Protein AF-A0A8T5MM03-F1 (afdb_monomer_lite)

Sequence (165 aa):
MKREFPIFLVGVFFLTFATLTYEVALSYEFAYMFWFEASVAILSTAMFGLGIGGVLGYFLQGRYPGNYYRLIRLSIFTFGMTLFLSLYFIASGSRAELVELSPAASSMLFRLGFNPAEIVPLLYFSLAAALPFVFSGIALSLALNYPGREKRAISYIYFADLFGA

pLDDT: mean 82.93, std 14.07, range [42.31, 96.38]

Foldseek 3Di:
DPPCLVVLLVVLLVLLLVVVVLLVVLLVLLVVQHPPVLSVVLSVLLLVLLVLLLVVLVVVCVVCVPCLVVLLVVLVVQLVVLSVQLVVQSVVLSPPPLDPPDPCVVVCVPPPDPDVSVVVVSCSNSVSSNRSSSSSSSNLNSSLVPPDPDPVSNVSSVVSSVNSD

Secondary structure (DSSP, 8-state):
--THHHHHHHHHHHHHHHHHHHHHHHHHHHHHHS-HHHHHHHHHHHHHHHHHHHHHHHHHHHH-TT-HHHHHHHHHHHHHHHHHHHHHHHHHHHHTT-----TTGGGTTTS----HHHHHHHHHHHHHHHHHHHHHHHHHHHHHT-S-S-HHHHHHHHHHHHHH-

Structure (mmCIF, N/CA/C/O backbone):
data_AF-A0A8T5MM03-F1
#
_entry.id   AF-A0A8T5MM03-F1
#
loop_
_atom_site.group_PDB
_atom_site.id
_atom_site.type_symbol
_atom_site.label_atom_id
_atom_site.label_alt_id
_atom_site.label_comp_id
_atom_site.label_asym_id
_atom_site.label_entity_id
_atom_site.label_seq_id
_atom_site.pdbx_PDB_ins_code
_atom_site.Cartn_x
_atom_site.Cartn_y
_atom_site.Cartn_z
_atom_site.occupancy
_atom_site.B_iso_or_equiv
_atom_site.auth_seq_id
_atom_site.auth_comp_id
_atom_site.auth_asym_id
_atom_site.auth_atom_id
_atom_site.pdbx_PDB_model_num
ATOM 1 N N . MET A 1 1 ? -16.643 -7.455 25.424 1.00 54.69 1 MET A N 1
ATOM 2 C CA . MET A 1 1 ? -16.271 -7.108 24.032 1.00 54.69 1 MET A CA 1
ATOM 3 C C . MET A 1 1 ? -17.485 -7.312 23.139 1.00 54.69 1 MET A C 1
ATOM 5 O O . MET A 1 1 ? -18.133 -8.344 23.259 1.00 54.69 1 MET A O 1
ATOM 9 N N . LYS A 1 2 ? -17.854 -6.326 22.308 1.00 68.19 2 LYS A N 1
ATOM 10 C CA . LYS A 1 2 ? -18.962 -6.482 21.346 1.00 68.19 2 LYS A CA 1
ATOM 11 C C . LYS A 1 2 ? -18.647 -7.656 20.405 1.00 68.19 2 LYS A C 1
ATOM 13 O O . LYS A 1 2 ? -17.487 -7.824 20.038 1.00 68.19 2 LYS A O 1
ATOM 18 N N . ARG A 1 3 ? -19.659 -8.436 19.998 1.00 70.69 3 ARG A N 1
ATOM 19 C CA . ARG A 1 3 ? -19.530 -9.582 19.062 1.00 70.69 3 ARG A CA 1
ATOM 20 C C . ARG A 1 3 ? -18.788 -9.247 17.757 1.00 70.69 3 ARG A C 1
ATOM 22 O O . ARG A 1 3 ? -18.249 -10.139 17.120 1.00 70.69 3 ARG A O 1
ATOM 29 N N . GLU A 1 4 ? -18.742 -7.972 17.389 1.00 79.69 4 GLU A N 1
ATOM 30 C CA . GLU A 1 4 ? -18.118 -7.448 16.169 1.00 79.69 4 GLU A CA 1
ATOM 31 C C . GLU A 1 4 ? -16.592 -7.282 16.274 1.00 79.69 4 GLU A C 1
ATOM 33 O O . GLU A 1 4 ? -15.906 -7.245 15.259 1.00 79.69 4 GLU A O 1
ATOM 38 N N . PHE A 1 5 ? -16.038 -7.217 17.489 1.00 84.44 5 PHE A N 1
ATOM 39 C CA . PHE A 1 5 ? -14.599 -7.045 17.699 1.00 84.44 5 PHE A CA 1
ATOM 40 C C . PHE A 1 5 ? -13.736 -8.208 17.170 1.00 84.44 5 PHE A C 1
ATOM 42 O O . PHE A 1 5 ? -12.752 -7.929 16.494 1.00 84.44 5 PHE A O 1
ATOM 49 N N . PRO A 1 6 ? -14.065 -9.498 17.399 1.00 86.69 6 PRO A N 1
ATOM 50 C CA . PRO A 1 6 ? -13.292 -10.589 16.801 1.00 86.69 6 PRO A CA 1
ATOM 51 C C . PRO A 1 6 ? -13.338 -10.573 15.267 1.00 86.69 6 PRO A C 1
ATOM 53 O O . PRO A 1 6 ? -12.324 -10.833 14.632 1.00 86.69 6 PRO A O 1
ATOM 56 N N . ILE A 1 7 ? -14.475 -10.205 14.664 1.00 88.56 7 ILE A N 1
ATOM 57 C CA . ILE A 1 7 ? -14.603 -10.075 13.202 1.00 88.56 7 ILE A CA 1
ATOM 58 C C . ILE A 1 7 ? -13.686 -8.958 12.689 1.00 88.56 7 ILE A C 1
ATOM 60 O O . ILE A 1 7 ? -13.019 -9.117 11.672 1.00 88.56 7 ILE A O 1
ATOM 64 N N . PHE A 1 8 ? -13.618 -7.844 13.419 1.00 89.56 8 PHE A N 1
ATOM 65 C CA . PHE A 1 8 ? -12.714 -6.746 13.104 1.00 89.56 8 PHE A CA 1
ATOM 66 C C . PHE A 1 8 ? -11.239 -7.173 13.143 1.00 89.56 8 PHE A C 1
ATOM 68 O O . PHE A 1 8 ? -10.509 -6.873 12.205 1.00 89.56 8 PHE A O 1
ATOM 75 N N . LEU A 1 9 ? -10.816 -7.921 14.170 1.00 91.19 9 LEU A N 1
ATOM 76 C CA . LEU A 1 9 ? -9.446 -8.447 14.262 1.00 91.19 9 LEU A CA 1
ATOM 77 C C . LEU A 1 9 ? -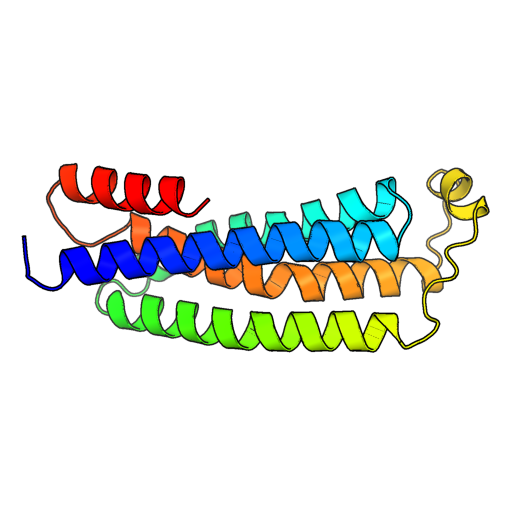9.095 -9.358 13.084 1.00 91.19 9 LEU A C 1
ATOM 79 O O . LEU A 1 9 ? -8.024 -9.224 12.505 1.00 91.19 9 LEU A O 1
ATOM 83 N N . VAL A 1 10 ? -10.015 -10.246 12.703 1.00 92.00 10 VAL A N 1
ATOM 84 C CA . VAL A 1 10 ? -9.849 -11.106 11.524 1.00 92.00 10 VAL A CA 1
ATOM 85 C C . VAL A 1 10 ? -9.716 -10.263 10.250 1.00 92.00 10 VAL A C 1
ATOM 87 O O . VAL A 1 10 ? -8.893 -10.566 9.394 1.00 92.00 10 VAL A O 1
ATOM 90 N N . GLY A 1 11 ? -10.477 -9.171 10.136 1.00 92.38 11 GLY A N 1
ATOM 91 C CA . GLY A 1 11 ? -10.350 -8.226 9.026 1.00 92.38 11 GLY A CA 1
ATOM 92 C C . GLY A 1 11 ? -8.985 -7.533 8.971 1.00 92.38 11 GLY A C 1
ATOM 93 O O . GLY A 1 11 ? -8.418 -7.414 7.889 1.00 92.38 11 GLY A O 1
ATOM 94 N N . VAL A 1 12 ? -8.444 -7.115 10.120 1.00 93.31 12 VAL A N 1
ATOM 95 C CA . VAL A 1 12 ? -7.097 -6.523 10.210 1.00 93.31 12 VAL A CA 1
ATOM 96 C C . VAL A 1 12 ? -6.034 -7.540 9.807 1.00 93.31 12 VAL A C 1
ATOM 98 O O . VAL A 1 12 ? -5.202 -7.220 8.968 1.00 93.31 12 VAL A O 1
ATOM 101 N N . PHE A 1 13 ? -6.128 -8.772 10.313 1.00 95.56 13 PHE A N 1
ATOM 102 C CA . PHE A 1 13 ? -5.239 -9.867 9.923 1.00 95.56 13 PHE A CA 1
ATOM 103 C C . PHE A 1 13 ? -5.227 -10.091 8.404 1.00 95.56 13 PHE A C 1
ATOM 105 O O . PHE A 1 13 ? -4.166 -10.149 7.794 1.00 95.56 13 PHE A O 1
ATOM 112 N N . PHE A 1 14 ? -6.396 -10.179 7.760 1.00 95.62 14 PHE A N 1
ATOM 113 C CA . PHE A 1 14 ? -6.448 -10.382 6.308 1.00 95.62 14 PHE A CA 1
ATOM 114 C C . PHE A 1 14 ? -5.962 -9.170 5.511 1.00 95.62 14 PHE A C 1
ATOM 116 O O . PHE A 1 14 ? -5.391 -9.347 4.438 1.00 95.62 14 PHE A O 1
ATOM 123 N N . LEU A 1 15 ? -6.179 -7.950 6.010 1.00 95.25 15 LEU A N 1
ATOM 124 C CA . LEU A 1 15 ? -5.663 -6.734 5.384 1.00 95.25 15 LEU A CA 1
ATOM 125 C C . LEU A 1 15 ? -4.129 -6.742 5.359 1.00 95.25 15 LEU A C 1
ATOM 127 O O . LEU A 1 15 ? -3.531 -6.451 4.321 1.00 95.25 15 LEU A O 1
ATOM 131 N N . THR A 1 16 ? -3.497 -7.086 6.479 1.00 95.25 16 THR A N 1
ATOM 132 C CA . THR A 1 16 ? -2.035 -7.058 6.623 1.00 95.25 16 THR A CA 1
ATOM 133 C C . THR A 1 16 ? -1.405 -8.228 5.894 1.00 95.25 16 THR A C 1
ATOM 135 O O . THR A 1 16 ? -0.506 -8.014 5.088 1.00 95.25 16 THR A O 1
ATOM 138 N N . PHE A 1 17 ? -2.000 -9.416 6.011 1.00 96.00 17 PHE A N 1
ATOM 139 C CA . PHE A 1 17 ? -1.628 -10.590 5.227 1.00 96.00 17 PHE A CA 1
ATOM 140 C C . PHE A 1 17 ? -1.691 -10.342 3.717 1.00 96.00 17 PHE A C 1
ATOM 142 O O . PHE A 1 17 ? -0.759 -10.684 2.991 1.00 96.00 17 PHE A O 1
ATOM 149 N N . ALA A 1 18 ? -2.758 -9.710 3.218 1.00 95.69 18 ALA A N 1
ATOM 150 C CA . ALA A 1 18 ? -2.865 -9.365 1.801 1.00 95.69 18 ALA A CA 1
ATOM 151 C C . ALA A 1 18 ? -1.817 -8.325 1.379 1.00 95.69 18 ALA A C 1
ATOM 153 O O . ALA A 1 18 ? -1.261 -8.428 0.288 1.00 95.69 18 ALA A O 1
ATOM 154 N N . THR A 1 19 ? -1.534 -7.344 2.239 1.00 95.31 19 THR A N 1
ATOM 155 C CA . THR A 1 19 ? -0.526 -6.304 1.977 1.00 95.31 19 THR A CA 1
ATOM 156 C C . THR A 1 19 ? 0.877 -6.898 1.903 1.00 95.31 19 THR A C 1
ATOM 158 O O . THR A 1 19 ? 1.602 -6.615 0.954 1.00 95.31 19 THR A O 1
ATOM 161 N N . LEU A 1 20 ? 1.226 -7.774 2.847 1.00 94.88 20 LEU A N 1
ATOM 162 C CA . LEU A 1 20 ? 2.502 -8.480 2.868 1.00 94.88 20 LEU A CA 1
ATOM 163 C C . LEU A 1 20 ? 2.630 -9.440 1.682 1.00 94.88 20 LEU A C 1
ATOM 165 O O . LEU A 1 20 ? 3.640 -9.449 0.988 1.00 94.88 20 LEU A O 1
ATOM 169 N N . THR A 1 21 ? 1.590 -10.229 1.400 1.00 94.81 21 THR A N 1
ATOM 170 C CA . THR A 1 21 ? 1.592 -11.151 0.252 1.00 94.81 21 THR A CA 1
ATOM 171 C C . THR A 1 21 ? 1.813 -10.389 -1.054 1.00 94.81 21 THR A C 1
ATOM 173 O O . THR A 1 21 ? 2.555 -10.844 -1.922 1.00 94.81 21 THR A O 1
ATOM 176 N N . TYR A 1 22 ? 1.198 -9.212 -1.183 1.00 94.56 22 TYR A N 1
ATOM 177 C CA . TYR A 1 22 ? 1.392 -8.328 -2.323 1.00 94.56 22 TYR A CA 1
ATOM 178 C C . TYR A 1 22 ? 2.828 -7.784 -2.399 1.00 94.56 22 TYR A C 1
ATOM 180 O O . TYR A 1 22 ? 3.431 -7.821 -3.467 1.00 94.56 22 TYR A O 1
ATOM 188 N N . GLU A 1 23 ? 3.413 -7.354 -1.280 1.00 94.19 23 GLU A N 1
ATOM 189 C CA . GLU A 1 23 ? 4.816 -6.924 -1.210 1.00 94.19 23 GLU A CA 1
ATOM 190 C C . GLU A 1 23 ? 5.793 -8.028 -1.631 1.00 94.19 23 GLU A C 1
ATOM 192 O O . GLU A 1 23 ? 6.681 -7.800 -2.458 1.00 94.19 23 GLU A O 1
ATOM 197 N N . VAL A 1 24 ? 5.606 -9.240 -1.106 1.00 93.31 24 VAL A N 1
ATOM 198 C CA . VAL A 1 24 ? 6.433 -10.398 -1.454 1.00 93.31 24 VAL A CA 1
ATOM 199 C C . VAL A 1 24 ? 6.282 -10.723 -2.940 1.00 93.31 24 VAL A C 1
ATOM 201 O O . VAL A 1 24 ? 7.286 -10.901 -3.626 1.00 93.31 24 VAL A O 1
ATOM 204 N N . ALA A 1 25 ? 5.055 -10.737 -3.471 1.00 92.50 25 ALA A N 1
ATOM 205 C CA . ALA A 1 25 ? 4.810 -10.985 -4.891 1.00 92.50 25 ALA A CA 1
ATOM 206 C C . ALA A 1 25 ? 5.517 -9.954 -5.790 1.00 92.50 25 ALA A C 1
ATOM 208 O O . ALA A 1 25 ? 6.220 -10.342 -6.723 1.00 92.50 25 ALA A O 1
ATOM 209 N N . LEU A 1 26 ? 5.407 -8.662 -5.463 1.00 90.94 26 LEU A N 1
ATOM 210 C CA . LEU A 1 26 ? 6.101 -7.593 -6.185 1.00 90.94 26 LEU A CA 1
ATOM 211 C C . LEU A 1 26 ? 7.621 -7.724 -6.112 1.00 90.94 26 LEU A C 1
ATOM 213 O O . LEU A 1 26 ? 8.307 -7.452 -7.092 1.00 90.94 26 LEU A O 1
ATOM 217 N N . SER A 1 27 ? 8.155 -8.147 -4.967 1.00 90.62 27 SER A N 1
ATOM 218 C CA . SER A 1 27 ? 9.597 -8.336 -4.788 1.00 90.62 27 SER A CA 1
ATOM 219 C C . SER A 1 27 ? 10.140 -9.396 -5.747 1.00 90.62 27 SER A C 1
ATOM 221 O O . SER A 1 27 ? 11.186 -9.192 -6.360 1.00 90.62 27 SER A O 1
ATOM 223 N N . TYR A 1 28 ? 9.409 -10.502 -5.922 1.00 89.25 28 TYR A N 1
ATOM 224 C CA . TYR A 1 28 ? 9.759 -11.544 -6.890 1.00 89.25 28 TYR A CA 1
ATOM 225 C C . TYR A 1 28 ? 9.596 -11.075 -8.338 1.00 89.25 28 TYR A C 1
ATOM 227 O O . TYR A 1 28 ? 10.477 -11.324 -9.161 1.00 89.25 28 TYR A O 1
ATOM 235 N N . GLU A 1 29 ? 8.494 -10.396 -8.655 1.00 87.56 29 GLU A N 1
ATOM 236 C CA . GLU A 1 29 ? 8.219 -9.922 -10.013 1.00 87.56 29 GLU A CA 1
ATOM 237 C C . GLU A 1 29 ? 9.239 -8.866 -10.459 1.00 87.56 29 GLU A C 1
ATOM 239 O O . GLU A 1 29 ? 9.827 -8.985 -11.534 1.00 87.56 29 GLU A O 1
ATOM 244 N N . PH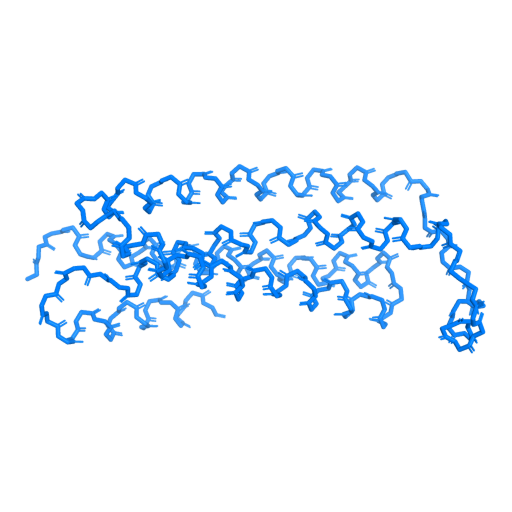E A 1 30 ? 9.543 -7.883 -9.610 1.00 87.12 30 PHE A N 1
ATOM 245 C CA . PHE A 1 30 ? 10.527 -6.854 -9.933 1.00 87.12 30 PHE A CA 1
ATOM 246 C C . PHE A 1 30 ? 11.953 -7.385 -9.974 1.00 87.12 30 PHE A C 1
ATOM 248 O O . PHE A 1 30 ? 12.674 -7.017 -10.894 1.00 87.12 30 PHE A O 1
ATOM 255 N N . ALA A 1 31 ? 12.339 -8.299 -9.078 1.00 85.00 31 ALA A N 1
ATOM 256 C CA . ALA A 1 31 ? 13.656 -8.934 -9.148 1.00 85.00 31 ALA A CA 1
ATOM 257 C C . ALA A 1 31 ? 13.866 -9.738 -10.443 1.00 85.00 31 ALA A C 1
ATOM 259 O O . ALA A 1 31 ? 15.003 -9.911 -10.876 1.00 85.00 31 ALA A O 1
ATOM 260 N N . TYR A 1 32 ? 12.785 -10.237 -11.053 1.00 84.12 32 TYR A N 1
ATOM 261 C CA . TYR A 1 32 ? 12.838 -10.899 -12.354 1.00 84.12 32 TYR A CA 1
ATOM 262 C C . TYR A 1 32 ? 12.861 -9.901 -13.523 1.00 84.12 32 TYR A C 1
ATOM 264 O O . TYR A 1 32 ? 13.572 -10.120 -14.501 1.00 84.12 32 TYR A O 1
ATOM 272 N N . MET A 1 33 ? 12.093 -8.812 -13.434 1.00 78.94 33 MET A N 1
ATOM 273 C CA . MET A 1 33 ? 11.955 -7.819 -14.509 1.00 78.94 33 MET A CA 1
ATOM 274 C C . MET A 1 33 ? 13.100 -6.799 -14.578 1.00 78.94 33 MET A C 1
ATOM 276 O O . MET A 1 33 ? 13.392 -6.277 -15.652 1.00 78.94 33 MET A O 1
ATOM 280 N N . PHE A 1 34 ? 13.725 -6.474 -13.448 1.00 78.25 34 PHE A N 1
ATOM 281 C CA . PHE A 1 34 ? 14.691 -5.387 -13.324 1.00 78.25 34 PHE A CA 1
ATOM 282 C C . PHE A 1 34 ? 16.000 -5.858 -12.693 1.00 78.25 34 PHE A C 1
ATOM 284 O O . PHE A 1 34 ? 16.075 -6.868 -11.997 1.00 78.25 34 PHE A O 1
ATOM 291 N N . TRP A 1 35 ? 17.047 -5.050 -12.865 1.00 75.06 35 TRP A N 1
ATOM 292 C CA . TRP A 1 35 ? 18.264 -5.188 -12.072 1.00 75.06 35 TRP A CA 1
ATOM 293 C C . TRP A 1 35 ? 17.965 -5.018 -10.575 1.00 75.06 35 TRP A C 1
ATOM 295 O O . TRP A 1 35 ? 17.049 -4.289 -10.181 1.00 75.06 35 TRP A O 1
ATOM 305 N N . PHE A 1 36 ? 18.772 -5.666 -9.733 1.00 78.88 36 PHE A N 1
ATOM 306 C CA . PHE A 1 36 ? 18.575 -5.704 -8.280 1.00 78.88 36 PHE A CA 1
ATOM 307 C C . PHE A 1 36 ? 18.411 -4.306 -7.656 1.00 78.88 36 PHE A C 1
ATOM 309 O O . PHE A 1 36 ? 17.467 -4.068 -6.908 1.00 78.88 36 PHE A O 1
ATOM 316 N N . GLU A 1 37 ? 19.275 -3.355 -8.018 1.00 80.44 37 GLU A N 1
ATOM 317 C CA . GLU A 1 37 ? 19.250 -1.988 -7.475 1.00 80.44 37 GLU A CA 1
ATOM 318 C C . GLU A 1 37 ? 17.957 -1.236 -7.830 1.00 80.44 37 GLU A C 1
ATOM 320 O O . GLU A 1 37 ? 17.353 -0.584 -6.977 1.00 80.44 37 GLU A O 1
ATOM 325 N N . ALA A 1 38 ? 17.491 -1.374 -9.075 1.00 76.62 38 ALA A N 1
ATOM 326 C CA . ALA A 1 38 ? 16.250 -0.756 -9.534 1.00 76.62 38 ALA A CA 1
ATOM 327 C C . ALA A 1 38 ? 15.025 -1.386 -8.855 1.00 76.62 38 ALA A C 1
ATOM 329 O O . ALA A 1 38 ? 14.121 -0.669 -8.433 1.00 76.62 38 ALA A O 1
ATOM 330 N N . SER A 1 39 ? 15.028 -2.709 -8.674 1.00 83.00 39 SER A N 1
ATOM 331 C CA . SER A 1 39 ? 13.965 -3.437 -7.967 1.00 83.00 39 SER A CA 1
ATOM 332 C C . SER A 1 39 ? 13.797 -2.937 -6.532 1.00 83.00 39 SER A C 1
ATOM 334 O O . SER A 1 39 ? 12.685 -2.636 -6.099 1.00 83.00 39 SER A O 1
ATOM 336 N N . VAL A 1 40 ? 14.913 -2.777 -5.811 1.00 85.19 40 VAL A N 1
ATOM 337 C CA . VAL A 1 40 ? 14.923 -2.249 -4.438 1.00 85.19 40 VAL A CA 1
ATOM 338 C C . VAL A 1 40 ? 14.403 -0.809 -4.395 1.00 85.19 40 VAL A C 1
ATOM 340 O O . VAL A 1 40 ? 13.642 -0.459 -3.489 1.00 85.19 40 VAL A O 1
ATOM 343 N N . ALA A 1 41 ? 14.755 0.025 -5.378 1.00 85.06 41 ALA A N 1
ATOM 344 C CA . ALA A 1 41 ? 14.280 1.406 -5.459 1.00 85.06 41 ALA A CA 1
ATOM 345 C C . ALA A 1 41 ? 12.761 1.499 -5.709 1.00 85.06 41 ALA A C 1
ATOM 347 O O . ALA A 1 41 ? 12.069 2.267 -5.030 1.00 85.06 41 ALA A O 1
ATOM 348 N N . ILE A 1 42 ? 12.231 0.693 -6.636 1.00 86.50 42 ILE A N 1
ATOM 349 C CA . ILE A 1 42 ? 10.791 0.616 -6.933 1.00 86.50 42 IL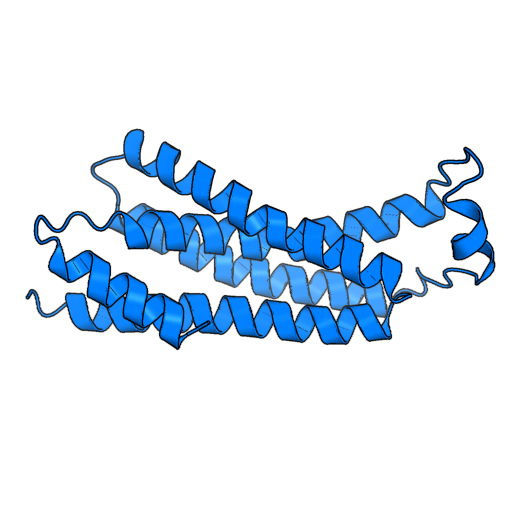E A CA 1
ATOM 350 C C . ILE A 1 42 ? 10.030 0.149 -5.692 1.00 86.50 42 ILE A C 1
ATOM 352 O O . ILE A 1 42 ? 9.072 0.802 -5.274 1.00 86.50 42 ILE A O 1
ATOM 356 N N . LEU A 1 43 ? 10.479 -0.942 -5.065 1.00 89.75 43 LEU A N 1
ATOM 357 C CA . LEU A 1 43 ? 9.817 -1.510 -3.892 1.00 89.75 43 LEU A CA 1
ATOM 358 C C . LEU A 1 43 ? 9.824 -0.539 -2.702 1.00 89.75 43 LEU A C 1
ATOM 360 O O . LEU A 1 43 ? 8.794 -0.341 -2.062 1.00 89.75 43 LEU A O 1
ATOM 364 N N . SER A 1 44 ? 10.946 0.141 -2.452 1.00 91.00 44 SER A N 1
ATOM 365 C CA . SER A 1 44 ? 11.045 1.160 -1.395 1.00 91.00 44 SER A CA 1
ATOM 366 C C . SER A 1 44 ? 10.084 2.329 -1.635 1.00 91.00 44 SER A C 1
ATOM 368 O O . SER A 1 44 ? 9.432 2.812 -0.708 1.00 91.00 44 SER A O 1
ATOM 370 N N . THR A 1 45 ? 9.947 2.762 -2.891 1.00 89.38 45 THR A N 1
ATOM 371 C CA . THR A 1 45 ? 8.993 3.813 -3.282 1.00 89.38 45 THR A CA 1
ATOM 372 C C . THR A 1 45 ? 7.547 3.341 -3.121 1.00 89.38 45 THR A C 1
ATOM 374 O O . THR A 1 45 ? 6.692 4.103 -2.670 1.00 89.38 45 THR A O 1
ATOM 377 N N . ALA A 1 46 ? 7.263 2.074 -3.428 1.00 90.69 46 ALA A N 1
ATOM 378 C CA . ALA A 1 46 ? 5.945 1.485 -3.229 1.00 90.69 46 ALA A CA 1
ATOM 379 C C . ALA A 1 46 ? 5.570 1.430 -1.736 1.00 90.69 46 ALA A C 1
ATOM 381 O O . ALA A 1 46 ? 4.503 1.907 -1.346 1.00 90.69 46 ALA A O 1
ATOM 382 N N . MET A 1 47 ? 6.488 0.949 -0.894 1.00 91.62 47 MET A N 1
ATOM 383 C CA . MET A 1 47 ? 6.358 0.904 0.568 1.00 91.62 47 MET A CA 1
ATOM 384 C C . MET A 1 47 ? 6.197 2.292 1.196 1.00 91.62 47 MET A C 1
ATOM 386 O O . MET A 1 47 ? 5.436 2.458 2.151 1.00 91.62 47 MET A O 1
ATOM 390 N N . PHE A 1 48 ? 6.839 3.322 0.636 1.00 94.31 48 PHE A N 1
ATOM 391 C CA . PHE A 1 48 ? 6.621 4.708 1.058 1.00 94.31 48 PHE A CA 1
ATOM 392 C C . PHE A 1 48 ? 5.143 5.124 0.954 1.00 94.31 48 PHE A C 1
ATOM 394 O O . PHE A 1 48 ? 4.652 5.906 1.774 1.00 94.31 48 PHE A O 1
ATOM 401 N N . GLY A 1 49 ? 4.399 4.528 0.015 1.00 93.00 49 GLY A N 1
ATOM 402 C CA . GLY A 1 49 ? 2.950 4.656 -0.085 1.00 93.00 49 GLY A CA 1
ATOM 403 C C . GLY A 1 49 ? 2.225 4.282 1.210 1.00 93.00 49 GLY A C 1
ATOM 404 O O . GLY A 1 49 ? 1.338 5.020 1.634 1.00 93.00 49 GLY A O 1
ATOM 405 N N . LEU A 1 50 ? 2.643 3.216 1.900 1.00 94.06 50 LEU A N 1
ATOM 406 C CA . LEU A 1 50 ? 2.060 2.800 3.182 1.00 94.06 50 LEU A CA 1
ATOM 407 C C . LEU A 1 50 ? 2.255 3.869 4.263 1.00 94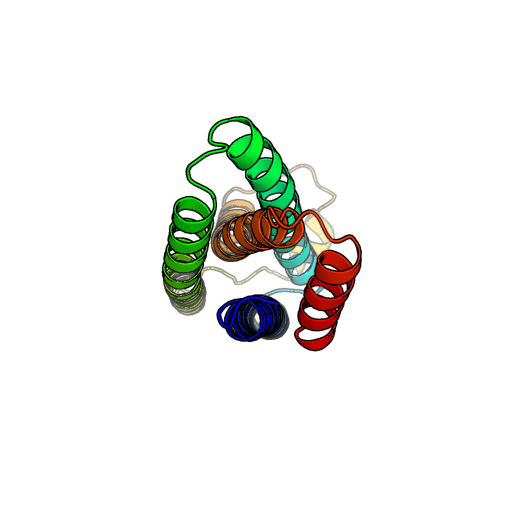.06 50 LEU A C 1
ATOM 409 O O . LEU A 1 50 ? 1.319 4.180 5.003 1.00 94.06 50 LEU A O 1
ATOM 413 N N . GLY A 1 51 ? 3.431 4.503 4.291 1.00 93.19 51 GLY A N 1
ATOM 414 C CA . GLY A 1 51 ? 3.721 5.640 5.166 1.00 93.19 51 GLY A CA 1
ATOM 415 C C . GLY A 1 51 ? 2.817 6.846 4.888 1.00 93.19 51 GLY A C 1
ATOM 416 O O . GLY A 1 51 ? 2.179 7.366 5.807 1.00 93.19 51 GLY A O 1
ATOM 417 N N . ILE A 1 52 ? 2.692 7.254 3.617 1.00 95.38 52 ILE A N 1
ATOM 418 C CA . ILE A 1 52 ? 1.777 8.335 3.205 1.00 95.38 52 ILE A CA 1
ATOM 419 C C . ILE A 1 52 ? 0.337 7.996 3.600 1.00 95.38 52 ILE A C 1
ATOM 421 O O . ILE A 1 52 ? -0.367 8.822 4.183 1.00 95.38 52 ILE A O 1
ATOM 425 N N . GLY A 1 53 ? -0.098 6.773 3.306 1.00 93.88 53 GLY A N 1
ATOM 426 C CA . GLY A 1 53 ? -1.426 6.281 3.633 1.00 93.88 53 GLY A CA 1
ATOM 427 C C . GLY A 1 53 ? -1.719 6.347 5.128 1.00 93.88 53 GLY A C 1
ATOM 428 O O . GLY A 1 53 ? -2.783 6.815 5.533 1.00 93.88 53 GLY A O 1
ATOM 429 N N . GLY A 1 54 ? -0.751 5.961 5.960 1.00 92.62 54 GLY A N 1
ATOM 430 C CA . GLY A 1 54 ? -0.879 6.025 7.412 1.00 92.62 54 GLY A CA 1
ATOM 431 C C . GLY A 1 54 ? -1.108 7.447 7.930 1.00 92.62 54 GLY A C 1
ATOM 432 O O . GLY A 1 54 ? -2.014 7.684 8.738 1.00 92.62 54 GLY A O 1
ATOM 433 N N . VAL A 1 55 ? -0.345 8.410 7.405 1.00 94.00 55 VAL A N 1
ATOM 434 C CA . VAL A 1 55 ? -0.495 9.838 7.727 1.00 94.00 55 VAL A CA 1
ATOM 435 C C . VAL A 1 55 ? -1.852 10.368 7.254 1.00 94.00 55 VAL A C 1
ATOM 437 O O . VAL A 1 55 ? -2.558 11.035 8.013 1.00 94.00 55 VAL A O 1
ATOM 440 N N . LEU A 1 56 ? -2.267 10.035 6.028 1.00 93.00 56 LEU A N 1
ATOM 441 C CA . LEU A 1 56 ? -3.571 10.432 5.493 1.00 93.00 56 LEU A CA 1
ATOM 442 C C . LEU A 1 56 ? -4.730 9.860 6.317 1.00 93.00 56 LEU A C 1
ATOM 444 O O . LEU A 1 56 ? -5.683 10.583 6.603 1.00 93.00 56 LEU A O 1
ATOM 448 N N . GLY A 1 57 ? -4.642 8.597 6.741 1.00 90.56 57 GLY A N 1
ATOM 449 C CA . GLY A 1 57 ? -5.639 7.958 7.602 1.00 90.56 57 GLY A CA 1
ATOM 450 C C . GLY A 1 57 ? -5.832 8.697 8.926 1.00 90.56 57 GLY A C 1
ATOM 451 O O . GLY A 1 57 ? -6.971 8.940 9.333 1.00 90.56 57 GLY A O 1
ATOM 452 N N . TYR A 1 58 ? -4.735 9.152 9.538 1.00 89.31 58 TYR A N 1
ATOM 453 C CA . TYR A 1 58 ? -4.769 9.933 10.775 1.00 89.31 58 TYR A CA 1
ATOM 454 C C . TYR A 1 58 ? -5.493 11.278 10.587 1.00 89.31 58 TYR A C 1
ATOM 456 O O . TYR A 1 58 ? -6.402 11.621 11.349 1.00 89.31 58 TYR A O 1
ATOM 464 N N . PHE A 1 59 ? -5.168 12.022 9.524 1.00 90.12 59 PHE A N 1
ATOM 465 C CA . PHE A 1 59 ? -5.846 13.289 9.223 1.00 90.12 59 PHE A CA 1
ATOM 466 C C . PHE A 1 59 ? -7.323 13.102 8.842 1.00 90.12 59 PHE A C 1
ATOM 468 O O . PHE A 1 59 ? -8.177 13.894 9.253 1.00 90.12 59 PHE A O 1
ATOM 475 N N . LEU A 1 60 ? -7.647 12.051 8.082 1.00 87.19 60 LEU A N 1
ATOM 476 C CA . LEU A 1 60 ? -9.019 11.733 7.679 1.00 87.19 60 LEU A CA 1
ATOM 477 C C . LEU A 1 60 ? -9.908 11.418 8.883 1.00 87.19 60 LEU A C 1
ATOM 479 O O . LEU A 1 60 ? -11.059 11.861 8.923 1.00 87.19 60 LEU A O 1
ATOM 483 N N . GLN A 1 61 ? -9.378 10.714 9.883 1.00 83.44 61 GLN A N 1
ATOM 484 C CA . GLN A 1 61 ? -10.102 10.458 11.121 1.00 83.44 61 GLN A CA 1
ATOM 485 C C . GLN A 1 61 ? -10.414 11.751 11.878 1.00 83.44 61 GLN A C 1
ATOM 487 O O . GLN A 1 61 ? -11.556 11.949 12.298 1.00 83.44 61 GLN A O 1
ATOM 492 N N . GLY A 1 62 ? -9.425 12.640 12.023 1.00 80.62 62 GLY A N 1
ATOM 493 C CA . GLY A 1 62 ? -9.607 13.929 12.692 1.00 80.62 62 GLY A CA 1
ATOM 494 C C . GLY A 1 62 ? -10.653 14.813 12.006 1.00 80.62 62 GLY A C 1
ATOM 495 O O . GLY A 1 62 ? -11.390 15.536 12.675 1.00 80.62 62 GLY A O 1
ATOM 496 N N . ARG A 1 63 ? -10.772 14.717 10.674 1.00 83.12 63 ARG A N 1
ATOM 497 C CA . ARG A 1 63 ? -11.739 15.492 9.882 1.00 83.12 63 ARG A CA 1
ATOM 498 C C . ARG A 1 63 ? -13.156 14.902 9.872 1.00 83.12 63 ARG A C 1
ATOM 500 O O . ARG A 1 63 ? -14.112 15.660 9.727 1.00 83.12 63 ARG A O 1
ATOM 507 N N . TYR A 1 64 ? -13.315 13.585 10.036 1.00 80.00 64 TYR A N 1
ATOM 508 C CA . TYR A 1 64 ? -14.617 12.899 9.968 1.00 80.00 64 TYR A CA 1
ATOM 509 C C . TYR A 1 64 ? -14.867 11.935 11.149 1.00 80.00 64 TYR A C 1
ATOM 511 O O . TYR A 1 64 ? -15.080 10.734 10.939 1.00 80.00 64 TYR A O 1
ATOM 519 N N . PRO A 1 65 ? -14.939 12.440 12.395 1.00 70.75 65 PRO A N 1
ATOM 520 C CA . PRO A 1 65 ? -14.990 11.613 13.606 1.00 70.75 65 PRO A CA 1
ATOM 521 C C . PRO A 1 65 ? -16.229 10.701 13.720 1.00 70.75 65 PRO A C 1
ATOM 523 O O . PRO A 1 65 ? -16.192 9.701 14.431 1.00 70.75 65 PRO A O 1
ATOM 526 N N . GLY A 1 66 ? -17.321 10.992 13.001 1.00 75.62 66 GLY A N 1
ATOM 527 C CA . GLY A 1 66 ? -18.550 10.182 13.016 1.00 75.62 66 GLY A CA 1
ATOM 528 C C . GLY A 1 66 ? -18.604 9.038 11.994 1.00 75.62 66 GLY A C 1
ATOM 529 O O . GLY A 1 66 ? -19.463 8.167 12.099 1.00 75.62 66 GLY A O 1
ATOM 530 N N . ASN A 1 67 ? -17.700 9.010 11.008 1.00 82.94 67 ASN A N 1
ATOM 531 C CA . ASN A 1 67 ? -17.788 8.110 9.847 1.00 82.94 67 ASN A CA 1
ATOM 532 C C . ASN A 1 67 ? -16.702 7.024 9.819 1.00 82.94 67 ASN A C 1
ATOM 534 O O . ASN A 1 67 ? -16.427 6.459 8.763 1.00 82.94 67 ASN A O 1
ATOM 538 N N . TYR A 1 68 ? -16.123 6.690 10.973 1.00 83.81 68 TYR A N 1
ATOM 539 C CA . TYR A 1 68 ? -15.036 5.715 11.129 1.00 83.81 68 TYR A CA 1
ATOM 540 C C . TYR A 1 68 ? -15.223 4.423 10.309 1.00 83.81 68 TYR A C 1
ATOM 542 O O . TYR A 1 68 ? -14.443 4.122 9.406 1.00 83.81 68 TYR A O 1
ATOM 550 N N . TYR A 1 69 ? -16.322 3.697 10.544 1.00 84.38 69 TYR A N 1
ATOM 551 C CA . TYR A 1 69 ? -16.610 2.438 9.847 1.00 84.38 69 TYR A CA 1
ATOM 552 C C . TYR A 1 69 ? -16.897 2.618 8.353 1.00 84.38 69 TYR A C 1
ATOM 554 O O . TYR A 1 69 ? -16.782 1.673 7.575 1.00 84.38 69 TYR A O 1
ATOM 562 N N . ARG A 1 70 ? -17.329 3.808 7.924 1.00 88.12 70 ARG A N 1
ATOM 563 C CA . ARG A 1 70 ? -17.521 4.109 6.501 1.00 88.12 70 ARG A CA 1
ATOM 564 C C . ARG A 1 70 ? -16.175 4.341 5.820 1.00 88.12 70 ARG A C 1
ATOM 566 O O . ARG A 1 70 ? -15.987 3.829 4.724 1.00 88.12 70 ARG A O 1
ATOM 573 N N . LEU A 1 71 ? -15.260 5.055 6.475 1.00 89.00 71 LEU A N 1
ATOM 574 C CA . LEU A 1 71 ? -13.913 5.299 5.962 1.00 89.00 71 LEU A CA 1
ATOM 575 C C . LEU A 1 71 ? -13.125 3.998 5.830 1.00 89.00 71 LEU A C 1
ATOM 577 O O . LEU A 1 71 ? -12.598 3.745 4.761 1.00 89.00 71 LEU A O 1
ATOM 581 N N . ILE A 1 72 ? -13.140 3.127 6.844 1.00 89.81 72 ILE A N 1
ATOM 582 C CA . ILE A 1 72 ? -12.467 1.819 6.754 1.00 89.81 72 ILE A CA 1
ATOM 583 C C . ILE A 1 72 ? -13.024 0.977 5.608 1.00 89.81 72 ILE A C 1
ATOM 585 O O . ILE A 1 72 ? -12.257 0.436 4.819 1.00 89.81 72 ILE A O 1
ATOM 589 N N . ARG A 1 73 ? -14.354 0.896 5.474 1.00 91.19 73 ARG A N 1
ATOM 590 C CA . ARG A 1 73 ? -14.977 0.152 4.368 1.00 91.19 73 ARG A CA 1
ATOM 591 C C . ARG A 1 73 ? -14.579 0.713 3.008 1.00 91.19 73 ARG A C 1
ATOM 593 O O . ARG A 1 73 ? -14.287 -0.067 2.109 1.00 91.19 73 ARG A O 1
ATOM 600 N N . LEU A 1 74 ? -14.555 2.039 2.867 1.00 93.00 74 LEU A N 1
ATOM 601 C CA . LEU A 1 74 ? -14.124 2.687 1.634 1.00 93.00 74 LEU A CA 1
ATOM 602 C C . LEU A 1 74 ? -12.653 2.381 1.346 1.00 93.00 74 LEU A C 1
ATOM 604 O O . LEU A 1 74 ? -12.363 1.935 0.247 1.00 93.00 74 LEU A O 1
ATOM 608 N N . SER A 1 75 ? -11.764 2.539 2.332 1.00 92.88 75 SER A N 1
ATOM 609 C CA . SER A 1 75 ? -10.328 2.287 2.183 1.00 92.88 75 SER A CA 1
ATOM 610 C C . SER A 1 75 ? -10.023 0.837 1.810 1.00 92.88 75 SER A C 1
ATOM 612 O O . SER A 1 75 ? -9.217 0.603 0.917 1.00 92.88 75 SER A O 1
ATOM 614 N N . ILE A 1 76 ? -10.697 -0.136 2.434 1.00 93.75 76 ILE A N 1
ATOM 615 C CA . ILE A 1 76 ? -10.546 -1.564 2.103 1.00 93.75 76 ILE A CA 1
ATOM 616 C C . ILE A 1 76 ? -11.071 -1.853 0.692 1.00 93.75 76 ILE A C 1
ATOM 618 O O . ILE A 1 76 ? -10.434 -2.573 -0.073 1.00 93.75 76 ILE A O 1
ATOM 622 N N . PHE A 1 77 ? -12.215 -1.276 0.317 1.00 95.12 77 PHE A N 1
ATOM 623 C CA . PHE A 1 77 ? -12.762 -1.442 -1.029 1.00 95.12 77 PHE A CA 1
ATOM 624 C C . PHE A 1 77 ? -11.829 -0.849 -2.096 1.00 95.12 77 PHE A C 1
ATOM 626 O O . PHE A 1 77 ? -11.519 -1.510 -3.087 1.00 95.12 77 PHE A O 1
ATOM 633 N N . THR A 1 78 ? -11.315 0.363 -1.869 1.00 94.94 78 THR A N 1
ATOM 634 C CA . THR A 1 78 ? -10.344 1.006 -2.763 1.00 94.94 78 THR A CA 1
ATOM 635 C C . THR A 1 78 ? -9.000 0.288 -2.770 1.00 94.94 78 THR A C 1
ATOM 637 O O . THR A 1 78 ? -8.363 0.238 -3.817 1.00 94.94 78 THR A O 1
ATOM 640 N N . PHE A 1 79 ? -8.582 -0.319 -1.655 1.00 95.94 79 PHE A N 1
ATOM 641 C CA . PHE A 1 79 ? -7.399 -1.179 -1.597 1.00 95.94 79 PHE A CA 1
ATOM 642 C C . PHE A 1 79 ? -7.567 -2.393 -2.511 1.00 95.94 79 PHE A C 1
ATOM 644 O O . PHE A 1 79 ? -6.734 -2.610 -3.381 1.00 95.94 79 PHE A O 1
ATOM 651 N N . GLY A 1 80 ? -8.682 -3.121 -2.399 1.00 94.75 80 GLY A N 1
ATOM 652 C CA . GLY A 1 80 ? -8.962 -4.261 -3.273 1.00 94.75 80 GLY A CA 1
ATOM 653 C C . GLY A 1 80 ? -8.972 -3.867 -4.752 1.00 94.75 80 GLY A C 1
ATOM 654 O O . GLY A 1 80 ? -8.297 -4.495 -5.563 1.00 94.75 80 GLY A O 1
ATOM 655 N N . MET A 1 81 ? -9.670 -2.781 -5.107 1.00 95.38 81 MET A N 1
ATOM 656 C CA . MET A 1 81 ? -9.689 -2.279 -6.488 1.00 95.38 81 MET A CA 1
ATOM 657 C C . MET A 1 81 ? -8.296 -1.895 -6.996 1.00 95.38 81 MET A C 1
ATOM 659 O O . MET A 1 81 ? -7.928 -2.262 -8.111 1.00 95.38 81 MET A O 1
ATOM 663 N N . THR A 1 82 ? -7.523 -1.152 -6.201 1.00 95.19 82 THR A N 1
ATOM 664 C CA . THR A 1 82 ? -6.187 -0.709 -6.618 1.00 95.19 82 THR A CA 1
ATOM 665 C C . THR A 1 82 ? -5.193 -1.854 -6.680 1.00 95.19 82 THR A C 1
ATOM 667 O O . THR A 1 82 ? -4.334 -1.822 -7.551 1.00 95.19 82 THR A O 1
ATOM 670 N N . LEU A 1 83 ? -5.335 -2.887 -5.847 1.00 94.69 83 LEU A N 1
ATOM 671 C CA . LEU A 1 83 ? -4.522 -4.100 -5.913 1.00 94.69 83 LEU A CA 1
ATOM 672 C C . LEU A 1 83 ? -4.708 -4.807 -7.260 1.00 94.69 83 LEU A C 1
ATOM 674 O O . LEU A 1 83 ? -3.727 -5.050 -7.959 1.00 94.69 83 LEU A O 1
ATOM 678 N N . PHE A 1 84 ? -5.953 -5.061 -7.679 1.00 93.62 84 PHE A N 1
ATOM 679 C CA . PHE A 1 84 ? -6.218 -5.680 -8.985 1.00 93.62 84 PHE A CA 1
ATOM 680 C C . PHE A 1 84 ? -5.746 -4.814 -10.154 1.00 93.62 84 PHE A C 1
ATOM 682 O O . PHE A 1 84 ? -5.150 -5.331 -11.098 1.00 93.62 84 PHE A O 1
ATOM 689 N N . LEU A 1 85 ? -5.992 -3.501 -10.094 1.00 93.44 85 LEU A N 1
ATOM 690 C CA . LEU A 1 85 ? -5.525 -2.573 -11.125 1.00 93.44 85 LEU A CA 1
ATOM 691 C C . LEU A 1 85 ? -3.999 -2.547 -11.201 1.00 93.44 85 LEU A C 1
ATOM 693 O O . LEU A 1 85 ? -3.452 -2.579 -12.297 1.00 93.44 85 LEU A O 1
ATOM 697 N N . SER A 1 86 ? -3.319 -2.521 -10.057 1.00 93.38 86 SER A N 1
ATOM 698 C CA . SER A 1 86 ? -1.863 -2.501 -10.002 1.00 93.38 86 SER A CA 1
ATOM 699 C C . SER A 1 86 ? -1.263 -3.757 -10.625 1.00 93.38 86 SER A C 1
ATOM 701 O O . SER A 1 86 ? -0.466 -3.645 -11.554 1.00 93.38 86 SER A O 1
ATOM 703 N N . LEU A 1 87 ? -1.737 -4.942 -10.224 1.00 91.75 87 LEU A N 1
ATOM 704 C CA . LEU A 1 87 ? -1.309 -6.206 -10.827 1.00 91.75 87 LEU A CA 1
ATOM 705 C C . LEU A 1 87 ? -1.569 -6.233 -12.338 1.00 91.75 87 LEU A C 1
ATOM 707 O O . LEU A 1 87 ? -0.715 -6.667 -13.104 1.00 91.75 87 LEU A O 1
ATOM 711 N N . TYR A 1 88 ? -2.718 -5.724 -12.791 1.00 91.19 88 TYR A N 1
ATOM 712 C CA . TYR A 1 88 ? -3.019 -5.626 -14.218 1.00 91.19 88 TYR A CA 1
ATOM 713 C C . TYR A 1 88 ? -2.046 -4.700 -14.963 1.00 91.19 88 TYR A C 1
ATOM 715 O O . TYR A 1 88 ? -1.562 -5.058 -16.038 1.00 91.19 88 TYR A O 1
ATOM 723 N N . PHE A 1 89 ? -1.744 -3.521 -14.414 1.00 90.00 89 PHE A N 1
ATOM 724 C CA . PHE A 1 89 ? -0.831 -2.554 -15.028 1.00 90.00 89 PHE A CA 1
ATOM 725 C C . PHE A 1 89 ? 0.615 -3.049 -15.048 1.00 90.00 89 PHE A C 1
ATOM 727 O O . PHE A 1 89 ? 1.300 -2.864 -16.057 1.00 90.00 89 PHE A O 1
ATOM 734 N N . ILE A 1 90 ? 1.065 -3.707 -13.980 1.00 90.00 90 ILE A N 1
ATOM 735 C CA . ILE A 1 90 ? 2.402 -4.300 -13.896 1.00 90.00 90 ILE A CA 1
ATOM 736 C C . ILE A 1 90 ? 2.515 -5.458 -14.896 1.00 90.00 90 ILE A C 1
ATOM 738 O O . ILE A 1 90 ? 3.407 -5.440 -15.743 1.00 90.00 90 ILE A O 1
ATOM 742 N N . ALA A 1 91 ? 1.543 -6.376 -14.918 1.00 86.94 91 ALA A N 1
ATOM 743 C CA . ALA A 1 91 ? 1.527 -7.490 -15.867 1.00 86.94 91 ALA A CA 1
ATOM 744 C C . ALA A 1 91 ? 1.425 -7.028 -17.333 1.00 86.94 91 ALA A C 1
ATOM 746 O O . ALA A 1 91 ? 2.046 -7.613 -18.221 1.00 86.94 91 ALA A O 1
ATOM 747 N N . SER A 1 92 ? 0.659 -5.967 -17.611 1.00 84.31 92 SER A N 1
ATOM 748 C CA . SER A 1 92 ? 0.557 -5.385 -18.959 1.00 84.31 92 SER A CA 1
ATOM 749 C C . SER A 1 92 ? 1.860 -4.703 -19.379 1.00 84.31 92 SER A C 1
ATOM 751 O O . SER A 1 92 ? 2.290 -4.858 -20.520 1.00 84.31 92 SER A O 1
ATOM 753 N N . GLY A 1 93 ? 2.505 -3.987 -18.453 1.00 78.38 93 GLY A N 1
ATOM 754 C CA . GLY A 1 93 ? 3.800 -3.346 -18.675 1.00 78.38 93 GLY A CA 1
ATOM 755 C C . GLY A 1 93 ? 4.946 -4.344 -18.837 1.00 78.38 93 GLY A C 1
ATOM 756 O O . GLY A 1 93 ? 5.889 -4.048 -19.554 1.00 78.38 93 GLY A O 1
ATOM 757 N N . SER A 1 94 ? 4.839 -5.527 -18.224 1.00 72.75 94 SER A N 1
ATOM 758 C CA . SER A 1 94 ? 5.792 -6.636 -18.359 1.00 72.75 94 SER A CA 1
ATOM 759 C C . SER A 1 94 ? 5.761 -7.290 -19.747 1.00 72.75 94 SER A C 1
ATOM 761 O O . SER A 1 94 ? 6.788 -7.707 -20.271 1.00 72.75 94 SER A O 1
ATOM 763 N N . ARG A 1 95 ? 4.579 -7.358 -20.379 1.00 61.22 95 ARG A N 1
ATOM 764 C CA . ARG A 1 95 ? 4.409 -7.932 -21.728 1.00 61.22 95 ARG A CA 1
ATOM 765 C C . ARG A 1 95 ? 4.801 -6.982 -22.853 1.00 61.22 95 ARG A C 1
ATOM 767 O O . ARG A 1 95 ? 5.149 -7.443 -23.936 1.00 61.22 95 ARG A O 1
ATOM 774 N N . ALA A 1 96 ? 4.671 -5.679 -22.631 1.00 56.47 96 ALA A N 1
ATOM 775 C CA . ALA A 1 96 ? 5.239 -4.693 -23.532 1.00 56.47 96 ALA A CA 1
ATOM 776 C C . ALA A 1 96 ? 6.760 -4.707 -23.323 1.00 56.47 96 ALA A C 1
ATOM 778 O O . ALA A 1 96 ? 7.203 -4.622 -22.186 1.00 56.47 96 ALA A O 1
ATOM 779 N N . GLU A 1 97 ? 7.553 -4.829 -24.388 1.00 54.00 97 GLU A N 1
ATOM 780 C CA . GLU A 1 97 ? 9.030 -4.837 -24.392 1.00 54.00 97 GLU A CA 1
ATOM 781 C C . GLU A 1 97 ? 9.638 -3.491 -23.922 1.00 54.00 97 GLU A C 1
ATOM 783 O O . GLU A 1 97 ? 10.470 -2.885 -24.589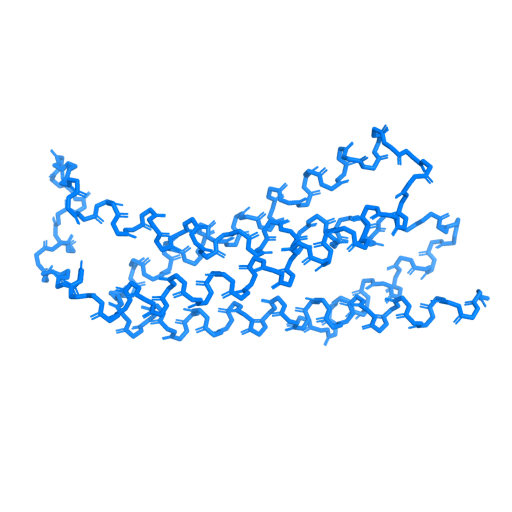 1.00 54.00 97 GLU A O 1
ATOM 788 N N . LEU A 1 98 ? 9.188 -2.944 -22.793 1.00 52.88 98 LEU A N 1
ATOM 789 C CA . LEU A 1 98 ? 9.553 -1.615 -22.310 1.00 52.88 98 LEU A CA 1
ATOM 790 C C . LEU A 1 98 ? 10.892 -1.591 -21.568 1.00 52.88 98 LEU A C 1
ATOM 792 O O . LEU A 1 98 ? 11.319 -0.517 -21.152 1.00 52.88 98 LEU A O 1
ATOM 796 N N . VAL A 1 99 ? 11.549 -2.737 -21.358 1.00 56.56 99 VAL A N 1
ATOM 797 C CA . VAL A 1 99 ? 12.690 -2.811 -20.440 1.00 56.56 99 VAL A CA 1
ATOM 798 C C . VAL A 1 99 ? 13.765 -3.794 -20.919 1.00 56.56 99 VAL A C 1
ATOM 800 O O . VAL A 1 99 ? 14.016 -4.822 -20.301 1.00 56.56 99 VAL A O 1
ATOM 803 N N . GLU A 1 100 ? 14.490 -3.434 -21.977 1.00 51.38 100 GLU A N 1
ATOM 804 C CA . GLU A 1 100 ? 15.924 -3.745 -22.020 1.00 51.38 100 GLU A CA 1
ATOM 805 C C . GLU A 1 100 ? 16.668 -2.602 -21.314 1.00 51.38 100 GLU A C 1
ATOM 807 O O . GLU A 1 100 ? 17.177 -1.673 -21.941 1.00 51.38 100 GLU A O 1
ATOM 812 N N . LEU A 1 101 ? 16.709 -2.634 -19.977 1.00 54.91 101 LEU A N 1
ATOM 813 C CA . LEU A 1 101 ? 17.651 -1.808 -19.215 1.00 54.91 101 LEU A CA 1
ATOM 814 C C . LEU A 1 101 ? 19.061 -2.338 -19.504 1.00 54.91 101 LEU A C 1
ATOM 816 O O . LEU A 1 101 ? 19.564 -3.237 -18.825 1.00 54.91 101 LEU A O 1
ATOM 820 N N . SER A 1 102 ? 19.654 -1.809 -20.578 1.00 46.16 102 SER A N 1
ATOM 821 C CA . SER A 1 102 ? 21.007 -2.114 -21.035 1.00 46.16 102 SER A CA 1
ATOM 822 C C . SER A 1 102 ? 21.998 -2.093 -19.858 1.00 46.16 102 SER A C 1
ATOM 824 O O . SER A 1 102 ? 21.938 -1.179 -19.030 1.00 46.16 102 SER A O 1
ATOM 826 N N . PRO A 1 103 ? 22.955 -3.042 -19.783 1.00 50.53 103 PRO A N 1
ATOM 827 C CA . PRO A 1 103 ? 23.937 -3.125 -18.698 1.00 50.53 103 PRO A CA 1
ATOM 828 C C . PRO A 1 103 ? 24.806 -1.866 -18.522 1.00 50.53 103 PRO A C 1
ATOM 830 O O . PRO A 1 103 ? 25.509 -1.746 -17.524 1.00 50.53 103 PRO A O 1
ATOM 833 N N . ALA A 1 104 ? 24.759 -0.911 -19.457 1.00 48.50 104 ALA A N 1
ATOM 834 C CA . ALA A 1 104 ? 25.404 0.394 -19.329 1.00 48.50 104 ALA A CA 1
ATOM 835 C C . ALA A 1 104 ? 24.724 1.327 -18.301 1.00 48.50 104 ALA A C 1
ATOM 837 O O . ALA A 1 104 ? 25.373 2.254 -17.808 1.00 48.50 104 ALA A O 1
ATOM 838 N N . ALA A 1 105 ? 23.459 1.078 -17.937 1.00 50.28 105 ALA A N 1
ATOM 839 C CA . ALA A 1 105 ? 22.673 1.921 -17.031 1.00 50.28 105 ALA A CA 1
ATOM 840 C C . ALA A 1 105 ? 23.199 1.910 -15.581 1.00 50.28 105 ALA A C 1
ATOM 842 O O . ALA A 1 105 ? 23.123 2.924 -14.886 1.00 50.28 105 ALA A O 1
ATOM 843 N N . SER A 1 106 ? 23.847 0.819 -15.151 1.00 48.81 106 SER A N 1
ATOM 844 C CA . SER A 1 106 ? 24.514 0.730 -13.839 1.00 48.81 106 SER A CA 1
ATOM 845 C C . SER A 1 106 ? 25.733 1.658 -13.722 1.00 48.81 106 SER A C 1
ATOM 847 O O . SER A 1 106 ? 26.086 2.092 -12.630 1.00 48.81 106 SER A O 1
ATOM 849 N N . SER A 1 107 ? 26.340 2.054 -14.848 1.00 48.50 107 SER A N 1
ATOM 850 C CA . SER A 1 107 ? 27.418 3.056 -14.888 1.00 48.50 107 SER 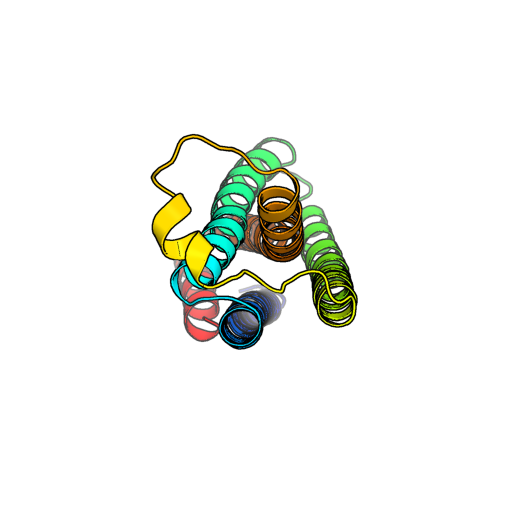A CA 1
ATOM 851 C C . SER A 1 107 ? 26.920 4.499 -15.090 1.00 48.50 107 SER A C 1
ATOM 853 O O . SER A 1 107 ? 27.694 5.452 -14.968 1.00 48.50 107 SER A O 1
ATOM 855 N N . MET A 1 108 ? 25.625 4.677 -15.388 1.00 42.31 108 MET A N 1
ATOM 856 C CA . MET A 1 108 ? 25.038 5.933 -15.873 1.00 42.31 108 MET A CA 1
ATOM 857 C C . MET A 1 108 ? 24.166 6.666 -14.843 1.00 42.31 108 MET A C 1
ATOM 859 O O . MET A 1 108 ? 23.867 7.839 -15.044 1.00 42.31 108 MET A O 1
ATOM 863 N N . LEU A 1 109 ? 23.890 6.067 -13.678 1.00 51.03 109 LEU A N 1
ATOM 864 C CA . LEU A 1 109 ? 23.384 6.789 -12.495 1.00 51.03 109 LEU A CA 1
ATOM 865 C C . LEU A 1 109 ? 24.311 7.951 -12.053 1.00 51.03 109 LEU A C 1
ATOM 867 O O . LEU A 1 109 ? 23.889 8.825 -11.301 1.00 51.03 109 LEU A O 1
ATOM 871 N N . PHE A 1 110 ? 25.552 8.012 -12.562 1.00 48.59 110 PHE A N 1
ATOM 872 C CA . PHE A 1 110 ? 26.547 9.050 -12.257 1.00 48.59 110 PHE A CA 1
ATOM 873 C C . PHE A 1 110 ? 26.819 10.060 -13.398 1.00 48.59 110 PHE A C 1
ATOM 875 O O . PHE A 1 110 ? 27.515 11.053 -13.188 1.00 48.59 110 PHE A O 1
ATOM 882 N N . ARG A 1 111 ? 26.271 9.875 -14.610 1.00 48.06 111 ARG A N 1
ATOM 883 C CA . ARG A 1 111 ? 26.467 10.811 -15.740 1.00 48.06 111 ARG A CA 1
ATOM 884 C C . ARG A 1 111 ? 25.173 11.544 -16.089 1.00 48.06 111 ARG A C 1
ATOM 886 O O . ARG A 1 111 ? 24.590 11.257 -17.120 1.00 48.06 111 ARG A O 1
ATOM 893 N N . LEU A 1 112 ? 24.759 12.485 -15.229 1.00 51.94 112 LEU A N 1
ATOM 894 C CA . LEU A 1 112 ? 23.963 13.706 -15.516 1.00 51.94 112 LEU A CA 1
ATOM 895 C C . LEU A 1 112 ? 23.141 13.719 -16.830 1.00 51.94 112 LEU A C 1
ATOM 897 O O . LEU A 1 112 ? 23.249 14.635 -17.643 1.00 51.94 112 LEU A O 1
ATOM 901 N N . GLY A 1 113 ? 22.310 12.708 -17.047 1.00 53.09 113 GLY A N 1
ATOM 902 C CA . GLY A 1 113 ? 21.554 12.529 -18.276 1.00 53.09 113 GLY A CA 1
ATOM 903 C C . GLY A 1 113 ? 20.246 11.857 -17.928 1.00 53.09 113 GLY A C 1
ATOM 904 O O . GLY A 1 113 ? 20.152 10.637 -17.948 1.00 53.09 113 GLY A O 1
ATOM 905 N N . PHE A 1 114 ? 19.250 12.659 -17.554 1.00 62.53 114 PHE A N 1
ATOM 906 C CA . PHE A 1 114 ? 17.888 12.186 -17.336 1.00 62.53 114 PHE A CA 1
ATOM 907 C C . PHE A 1 114 ? 17.324 11.717 -18.678 1.00 62.53 114 PHE A C 1
ATOM 909 O O . PHE A 1 114 ? 16.742 12.511 -19.415 1.00 62.53 114 PHE A O 1
ATOM 916 N N . ASN A 1 115 ? 17.537 10.449 -19.027 1.00 67.50 115 ASN A N 1
ATOM 917 C CA . ASN A 1 115 ? 16.931 9.882 -20.217 1.00 67.50 115 ASN A CA 1
ATOM 918 C C . ASN A 1 115 ? 15.461 9.555 -19.898 1.00 67.50 115 ASN A C 1
ATOM 920 O O . ASN A 1 115 ? 15.199 8.668 -19.078 1.00 67.50 115 ASN A O 1
ATOM 924 N N . PRO A 1 116 ? 14.482 10.249 -20.507 1.00 68.38 116 PRO A N 1
ATOM 925 C CA . PRO A 1 116 ? 13.069 9.998 -20.232 1.00 68.38 116 PRO A CA 1
ATOM 926 C C . PRO A 1 116 ? 12.659 8.550 -20.539 1.00 68.38 116 PRO A C 1
ATOM 928 O O . PRO A 1 116 ? 11.732 8.048 -19.909 1.00 68.38 116 PRO A O 1
ATOM 931 N N . ALA A 1 117 ? 13.373 7.860 -21.435 1.00 72.31 117 ALA A N 1
ATOM 932 C CA . ALA A 1 117 ? 13.116 6.460 -21.766 1.00 72.31 117 ALA A CA 1
ATOM 933 C C . ALA A 1 117 ? 13.322 5.492 -20.583 1.00 72.31 117 ALA A C 1
ATOM 935 O O . ALA A 1 117 ? 12.659 4.464 -20.530 1.00 72.31 117 ALA A O 1
ATOM 936 N N . GLU A 1 118 ? 14.187 5.822 -19.620 1.00 71.31 118 GLU A N 1
ATOM 937 C CA . GLU A 1 118 ? 14.489 4.966 -18.459 1.00 71.31 118 GLU A CA 1
ATOM 938 C C . GLU A 1 118 ? 13.700 5.387 -17.209 1.00 71.31 118 GLU A C 1
ATOM 940 O O . GLU A 1 118 ? 13.293 4.558 -16.394 1.00 71.31 118 GLU A O 1
ATOM 945 N N . ILE A 1 119 ? 13.418 6.687 -17.078 1.00 75.88 119 ILE A N 1
ATOM 946 C CA . ILE A 1 119 ? 12.703 7.253 -15.925 1.00 75.88 119 ILE A CA 1
ATOM 947 C C . ILE A 1 119 ? 11.205 6.954 -15.991 1.00 75.88 119 ILE A C 1
ATOM 949 O O . ILE A 1 119 ? 10.578 6.703 -14.962 1.00 75.88 119 ILE A O 1
ATOM 953 N N . VAL A 1 120 ? 10.612 6.991 -17.188 1.00 80.44 120 VAL A N 1
ATOM 954 C CA . VAL A 1 120 ? 9.169 6.778 -17.357 1.00 80.44 120 VAL A CA 1
ATOM 955 C C . VAL A 1 120 ? 8.745 5.369 -16.922 1.00 80.44 120 VAL A C 1
ATOM 957 O O . VAL A 1 120 ? 7.802 5.286 -16.133 1.00 80.44 120 VAL A O 1
ATOM 960 N N . PRO A 1 121 ? 9.429 4.276 -17.322 1.00 78.88 121 PRO A N 1
ATOM 961 C CA . PRO A 1 121 ? 9.141 2.943 -16.798 1.00 78.88 121 PRO A CA 1
ATOM 962 C C . PRO A 1 121 ? 9.312 2.873 -15.279 1.00 78.88 121 PRO A C 1
ATOM 964 O O . PRO A 1 121 ? 8.411 2.404 -14.586 1.00 78.88 121 PRO A O 1
ATOM 967 N N . LEU A 1 122 ? 10.413 3.408 -14.739 1.00 79.88 122 LEU A N 1
ATOM 968 C CA . LEU A 1 122 ? 10.675 3.392 -13.298 1.00 79.88 122 LEU A CA 1
ATOM 969 C C . LEU A 1 122 ? 9.539 4.057 -12.505 1.00 79.88 122 LEU A C 1
ATOM 971 O O . LEU A 1 122 ? 9.037 3.484 -11.536 1.00 79.88 122 LEU A O 1
ATOM 975 N N . LEU A 1 123 ? 9.095 5.242 -12.936 1.00 85.50 123 LEU A N 1
ATOM 976 C CA . LEU A 1 123 ? 7.971 5.951 -12.325 1.00 85.50 123 LEU A CA 1
ATOM 977 C C . LEU A 1 123 ? 6.654 5.198 -12.510 1.00 85.50 123 LEU A C 1
ATOM 979 O O . LEU A 1 123 ? 5.874 5.115 -11.565 1.00 85.50 123 LEU A O 1
ATOM 983 N N . TYR A 1 124 ? 6.408 4.633 -13.692 1.00 87.38 124 TYR A N 1
ATOM 984 C CA . TYR A 1 124 ? 5.203 3.858 -13.977 1.00 87.38 124 TYR A CA 1
ATOM 985 C C . TYR A 1 124 ? 5.061 2.670 -13.019 1.00 87.38 124 TYR A C 1
ATOM 987 O O . TYR A 1 124 ? 4.047 2.567 -12.328 1.00 87.38 124 TYR A O 1
ATOM 995 N N . PHE A 1 125 ? 6.088 1.819 -12.914 1.00 89.38 125 PHE A N 1
ATOM 996 C CA . PHE A 1 125 ? 6.055 0.647 -12.035 1.00 89.38 125 PHE A CA 1
ATOM 997 C C . PHE A 1 125 ? 6.021 1.043 -10.555 1.00 89.38 125 PHE A C 1
ATOM 999 O O . PHE A 1 125 ? 5.261 0.454 -9.789 1.00 89.38 125 PHE A O 1
ATOM 1006 N N . SER A 1 126 ? 6.752 2.093 -10.161 1.00 89.38 126 SER A N 1
ATOM 1007 C CA . SER A 1 126 ? 6.732 2.600 -8.781 1.00 89.38 126 SER A CA 1
ATOM 1008 C C . SER A 1 126 ? 5.356 3.123 -8.374 1.00 89.38 126 SER A C 1
ATOM 1010 O O . SER A 1 126 ? 4.849 2.774 -7.311 1.00 89.38 126 SER A O 1
ATOM 1012 N N . LEU A 1 127 ? 4.718 3.940 -9.217 1.00 90.56 127 LEU A N 1
ATOM 1013 C CA . LEU A 1 127 ? 3.403 4.511 -8.925 1.00 90.56 127 LEU A CA 1
ATOM 1014 C C . LEU A 1 127 ? 2.299 3.456 -8.984 1.00 90.56 127 LEU A C 1
ATOM 1016 O O . LEU A 1 127 ? 1.419 3.456 -8.121 1.00 90.56 127 LEU A O 1
ATOM 1020 N N . ALA A 1 128 ? 2.359 2.540 -9.957 1.00 92.50 128 ALA A N 1
ATOM 1021 C CA . ALA A 1 128 ? 1.437 1.414 -10.027 1.00 92.50 128 ALA A CA 1
ATOM 1022 C C . ALA A 1 128 ? 1.522 0.580 -8.742 1.00 92.50 128 ALA A C 1
ATOM 1024 O O . ALA A 1 128 ? 0.492 0.316 -8.117 1.00 92.50 128 ALA A O 1
ATOM 1025 N N . ALA A 1 129 ? 2.733 0.235 -8.297 1.00 93.06 129 ALA A N 1
ATOM 1026 C CA . ALA A 1 129 ? 2.953 -0.555 -7.090 1.00 93.06 129 ALA A CA 1
ATOM 1027 C C . ALA A 1 129 ? 2.575 0.181 -5.794 1.00 93.06 129 ALA A C 1
ATOM 1029 O O . ALA A 1 129 ? 2.092 -0.459 -4.863 1.00 93.06 129 ALA A O 1
ATOM 1030 N N . ALA A 1 130 ? 2.762 1.504 -5.725 1.00 94.50 130 ALA A N 1
ATOM 1031 C CA . ALA A 1 130 ? 2.525 2.302 -4.520 1.00 94.50 130 ALA A CA 1
ATOM 1032 C C . ALA A 1 130 ? 1.042 2.444 -4.142 1.00 94.50 130 ALA A C 1
ATOM 1034 O O . ALA A 1 130 ? 0.717 2.558 -2.959 1.00 94.50 130 ALA A O 1
ATOM 1035 N N . LEU A 1 131 ? 0.130 2.460 -5.120 1.00 93.69 131 LEU A N 1
ATOM 1036 C CA . LEU A 1 131 ? -1.286 2.760 -4.873 1.00 93.69 131 LEU A CA 1
ATOM 1037 C C . LEU A 1 131 ? -1.951 1.808 -3.858 1.00 93.69 131 LEU A C 1
ATOM 1039 O O . LEU A 1 131 ? -2.553 2.313 -2.906 1.00 93.69 131 LEU A O 1
ATOM 1043 N N . PRO A 1 132 ? -1.825 0.470 -3.976 1.00 95.12 132 PRO A N 1
ATOM 1044 C CA . PRO A 1 132 ? -2.355 -0.452 -2.970 1.00 95.12 132 PRO A CA 1
ATOM 1045 C C . PRO A 1 132 ? -1.792 -0.191 -1.569 1.00 95.12 132 PRO A C 1
ATOM 1047 O O . PRO A 1 132 ? -2.545 -0.169 -0.595 1.00 95.12 132 PRO A O 1
ATOM 1050 N N . PHE A 1 133 ? -0.491 0.093 -1.453 1.00 96.25 133 PHE A N 1
ATOM 1051 C CA . PHE A 1 133 ? 0.137 0.385 -0.163 1.00 96.25 133 PHE A CA 1
ATOM 1052 C C . PHE A 1 133 ? -0.435 1.639 0.498 1.00 96.25 133 PHE A C 1
ATOM 1054 O O . PHE A 1 133 ? -0.675 1.624 1.703 1.00 96.25 133 PHE A O 1
ATOM 1061 N N . VAL A 1 134 ? -0.745 2.691 -0.269 1.00 96.38 134 VAL A N 1
ATOM 1062 C CA . VAL A 1 134 ? -1.407 3.894 0.266 1.00 96.38 134 VAL A CA 1
ATOM 1063 C C . VAL A 1 134 ? -2.747 3.547 0.909 1.00 96.38 134 VAL A C 1
ATOM 1065 O O . VAL A 1 134 ? -3.000 3.919 2.055 1.00 96.38 134 VAL A O 1
ATOM 1068 N N . PHE A 1 135 ? -3.616 2.815 0.214 1.00 95.75 135 PHE A N 1
ATOM 1069 C CA . PHE A 1 135 ? -4.940 2.492 0.755 1.00 95.75 135 PHE A CA 1
ATOM 1070 C C . PHE A 1 135 ? -4.885 1.490 1.909 1.00 95.75 135 PHE A C 1
ATOM 1072 O O . PHE A 1 135 ? -5.655 1.636 2.863 1.00 95.75 135 PHE A O 1
ATOM 1079 N N . SER A 1 136 ? -3.948 0.539 1.869 1.00 95.62 136 SER A N 1
ATOM 1080 C CA . SER A 1 136 ? -3.660 -0.336 3.007 1.00 95.62 136 SER A CA 1
ATOM 1081 C C . SER A 1 136 ? -3.203 0.469 4.228 1.00 95.62 136 SER A C 1
ATOM 1083 O O . SER A 1 136 ? -3.787 0.334 5.303 1.00 95.62 136 SER A O 1
ATOM 1085 N N . GLY A 1 137 ? -2.269 1.410 4.053 1.00 95.00 137 GLY A N 1
ATOM 1086 C CA . GLY A 1 137 ? -1.803 2.301 5.117 1.00 95.00 137 GLY A CA 1
ATOM 1087 C C . GLY A 1 137 ? -2.919 3.160 5.720 1.00 95.00 137 GLY A C 1
ATOM 1088 O O . GLY A 1 137 ? -3.002 3.297 6.942 1.00 95.00 137 GLY A O 1
ATOM 1089 N N . ILE A 1 138 ? -3.835 3.685 4.894 1.00 95.19 138 ILE A N 1
ATOM 1090 C CA . ILE A 1 138 ? -5.026 4.405 5.384 1.00 95.19 138 ILE A CA 1
ATOM 1091 C C . ILE A 1 138 ? -5.891 3.468 6.232 1.00 95.19 138 ILE A C 1
ATOM 1093 O O . ILE A 1 138 ? -6.302 3.838 7.332 1.00 95.19 138 ILE A O 1
ATOM 1097 N N . ALA A 1 139 ? -6.195 2.271 5.725 1.00 94.00 139 ALA A N 1
ATOM 1098 C CA . ALA A 1 139 ? -7.040 1.307 6.420 1.00 94.00 139 ALA A CA 1
ATOM 1099 C C . ALA A 1 139 ? -6.420 0.860 7.756 1.00 94.00 139 ALA A C 1
ATOM 1101 O O . ALA A 1 139 ? -7.131 0.832 8.760 1.00 94.00 139 ALA A O 1
ATOM 1102 N N . LEU A 1 140 ? -5.109 0.606 7.792 1.00 93.25 140 LEU A N 1
ATOM 1103 C CA . LEU A 1 140 ? -4.357 0.253 9.000 1.00 93.25 140 LEU A CA 1
ATOM 1104 C C . LEU A 1 140 ? -4.320 1.385 10.024 1.00 93.25 140 LEU A C 1
ATOM 1106 O O . LEU A 1 140 ? -4.613 1.168 11.197 1.00 93.25 140 LEU A O 1
ATOM 1110 N N . SER A 1 141 ? -4.038 2.613 9.589 1.00 92.88 141 SER A N 1
ATOM 1111 C CA . SER A 1 141 ? -4.037 3.785 10.471 1.00 92.88 141 SER A CA 1
ATOM 1112 C C . SER A 1 141 ? -5.412 4.036 11.090 1.00 92.88 141 SER A C 1
ATOM 1114 O O . SER A 1 141 ? -5.530 4.265 12.297 1.00 92.88 141 SER A O 1
ATOM 1116 N N . LEU A 1 142 ? -6.482 3.901 10.303 1.00 90.75 142 LEU A N 1
ATOM 1117 C CA . LEU A 1 142 ? -7.840 3.940 10.838 1.00 90.75 142 LEU A CA 1
ATOM 1118 C C . LEU A 1 142 ? -8.088 2.761 11.790 1.00 90.75 142 LEU A C 1
ATOM 1120 O O . LEU A 1 142 ? -8.669 2.953 12.855 1.00 90.75 142 LEU A O 1
ATOM 1124 N N . ALA A 1 143 ? -7.634 1.552 11.460 1.00 89.56 143 ALA A N 1
ATOM 1125 C CA . ALA A 1 143 ? -7.846 0.381 12.302 1.00 89.56 143 ALA A CA 1
ATOM 1126 C C . ALA A 1 143 ? -7.179 0.510 13.682 1.00 89.56 143 ALA A C 1
ATOM 1128 O O . ALA A 1 143 ? -7.812 0.215 14.695 1.00 89.56 143 ALA A O 1
ATOM 1129 N N . LEU A 1 144 ? -5.947 1.020 13.738 1.00 88.00 144 LEU A N 1
ATOM 1130 C CA . LEU A 1 144 ? -5.212 1.255 14.984 1.00 88.00 144 LEU A CA 1
ATOM 1131 C C . LEU A 1 144 ? -5.861 2.335 15.856 1.00 88.00 144 LEU A C 1
ATOM 1133 O O . LEU A 1 144 ? -5.826 2.247 17.083 1.00 88.00 144 LEU A O 1
ATOM 1137 N N . ASN A 1 145 ? -6.533 3.309 15.242 1.00 85.88 145 ASN A N 1
ATOM 1138 C CA . ASN A 1 145 ? -7.283 4.341 15.951 1.00 85.88 145 ASN A CA 1
ATOM 1139 C C . ASN A 1 145 ? -8.742 3.944 16.251 1.00 85.88 145 ASN A C 1
ATOM 1141 O O . ASN A 1 145 ? -9.653 4.782 16.231 1.00 85.88 145 ASN A O 1
ATOM 1145 N N . TYR A 1 146 ? -8.982 2.661 16.522 1.00 81.75 146 TYR A N 1
ATOM 1146 C CA . TYR A 1 146 ? -10.301 2.133 16.857 1.00 81.75 146 TYR A CA 1
ATOM 1147 C C . TYR A 1 146 ? -10.960 2.909 18.019 1.00 81.75 146 TYR A C 1
ATOM 1149 O O . TYR A 1 146 ? -10.338 3.080 19.068 1.00 81.75 146 TYR A O 1
ATOM 1157 N N . PRO A 1 147 ? -12.238 3.334 17.906 1.00 72.00 147 PRO A N 1
ATOM 1158 C CA . PRO A 1 147 ? -12.911 4.206 18.884 1.00 72.00 147 PRO A CA 1
ATOM 1159 C C . PRO A 1 147 ? -13.247 3.537 20.238 1.00 72.00 147 PRO A C 1
ATOM 1161 O O . PRO A 1 147 ? -14.080 4.030 21.003 1.00 72.00 147 PRO A O 1
ATOM 1164 N N . GLY A 1 148 ? -12.630 2.400 20.559 1.00 65.00 148 GLY A N 1
ATOM 1165 C CA . GLY A 1 148 ? -12.787 1.711 21.836 1.00 65.00 148 GLY A CA 1
ATOM 1166 C C . GLY A 1 148 ? -11.969 2.377 22.943 1.00 65.00 148 GLY A C 1
ATOM 1167 O O . GLY A 1 148 ? -10.763 2.535 22.820 1.00 65.00 148 GLY A O 1
ATOM 1168 N N . ARG A 1 149 ? -12.606 2.712 24.072 1.00 58.69 149 ARG A N 1
ATOM 1169 C CA . ARG A 1 149 ? -11.945 3.319 25.251 1.00 58.69 149 ARG A CA 1
ATOM 1170 C C . ARG A 1 149 ? -10.976 2.381 25.993 1.00 58.69 149 ARG A C 1
ATOM 1172 O O . ARG A 1 149 ? -10.322 2.801 26.943 1.00 58.69 149 ARG A O 1
ATOM 1179 N N . GLU A 1 150 ? -10.894 1.111 25.604 1.00 69.06 150 GLU A N 1
ATOM 1180 C CA . GLU A 1 150 ? -10.078 0.109 26.286 1.00 69.06 150 GLU A CA 1
ATOM 1181 C C . GLU A 1 150 ? -8.685 0.020 25.658 1.00 69.06 150 GLU A C 1
ATOM 1183 O O . GLU A 1 150 ? -8.535 -0.463 24.539 1.00 69.06 150 GLU A O 1
ATOM 1188 N N . LYS A 1 151 ? -7.641 0.393 26.412 1.00 67.56 151 LYS A N 1
ATOM 1189 C CA . LYS A 1 151 ? -6.237 0.259 25.972 1.00 67.56 151 LYS A CA 1
ATOM 1190 C C . LYS A 1 151 ? -5.881 -1.161 25.500 1.00 67.56 151 LYS A C 1
ATOM 1192 O O . LYS A 1 151 ? -5.065 -1.315 24.601 1.00 67.56 151 LYS A O 1
ATOM 1197 N N . ARG A 1 152 ? -6.523 -2.196 26.064 1.00 74.75 152 ARG A N 1
ATOM 1198 C CA . ARG A 1 152 ? -6.325 -3.602 25.662 1.00 74.75 152 ARG A CA 1
ATOM 1199 C C . ARG A 1 152 ? -6.786 -3.895 24.233 1.00 74.75 152 ARG A C 1
ATOM 1201 O O . ARG A 1 152 ? -6.226 -4.785 23.608 1.00 74.75 152 ARG A O 1
ATOM 1208 N N . ALA A 1 153 ? -7.773 -3.166 23.708 1.00 80.38 153 ALA A N 1
ATOM 1209 C CA . ALA A 1 153 ? -8.266 -3.383 22.350 1.00 80.38 153 ALA A CA 1
ATOM 1210 C C . ALA A 1 153 ? -7.174 -3.107 21.305 1.00 80.38 153 ALA A C 1
ATOM 1212 O O . ALA A 1 153 ? -7.026 -3.881 20.365 1.00 80.38 153 ALA A O 1
ATOM 1213 N N . ILE A 1 154 ? -6.362 -2.068 21.519 1.00 83.62 154 ILE A N 1
ATOM 1214 C CA . ILE A 1 154 ? -5.252 -1.704 20.628 1.00 83.62 154 ILE A CA 1
ATOM 1215 C C . ILE A 1 154 ? -4.199 -2.817 20.596 1.00 83.62 154 ILE A C 1
ATOM 1217 O O . ILE A 1 154 ? -3.735 -3.177 19.522 1.00 83.62 154 ILE A O 1
ATOM 1221 N N . SER A 1 155 ? -3.876 -3.427 21.743 1.00 87.00 155 SER A N 1
ATOM 1222 C CA . SER A 1 155 ? -2.925 -4.546 21.801 1.00 87.00 155 SER A CA 1
ATOM 1223 C C . SER A 1 155 ? -3.381 -5.755 20.981 1.00 87.00 155 SER A C 1
ATOM 1225 O O . SER A 1 155 ? -2.556 -6.379 20.327 1.00 87.00 155 SER A O 1
ATOM 1227 N N . TYR A 1 156 ? -4.680 -6.076 20.977 1.00 88.88 156 TYR A N 1
ATOM 1228 C CA . TYR A 1 156 ? -5.205 -7.166 20.147 1.00 88.88 156 TYR A CA 1
ATOM 1229 C C . TYR A 1 156 ? -5.202 -6.827 18.656 1.00 88.88 156 TYR A C 1
ATOM 1231 O O . TYR A 1 156 ? -4.927 -7.703 17.845 1.00 88.88 156 TYR A O 1
ATOM 1239 N N . ILE A 1 157 ? -5.493 -5.573 18.296 1.00 89.94 157 ILE A N 1
ATOM 1240 C CA . ILE A 1 157 ? -5.434 -5.106 16.903 1.00 89.94 157 ILE A CA 1
ATOM 1241 C C . ILE A 1 157 ? -3.995 -5.175 16.396 1.00 89.94 157 ILE A C 1
ATOM 1243 O O . ILE A 1 157 ? -3.754 -5.727 15.332 1.00 89.94 157 ILE A O 1
ATOM 1247 N N . TYR A 1 158 ? -3.045 -4.690 17.195 1.00 88.88 158 TYR A N 1
ATOM 1248 C CA . TYR A 1 158 ? -1.621 -4.759 16.883 1.00 88.88 158 TYR A CA 1
ATOM 1249 C C . TYR A 1 158 ? -1.107 -6.204 16.813 1.00 88.88 158 TYR A C 1
ATOM 1251 O O . TYR A 1 158 ? -0.313 -6.536 15.944 1.00 88.88 158 TYR A O 1
ATOM 1259 N N . PHE A 1 159 ? -1.594 -7.091 17.685 1.00 91.88 159 PHE A N 1
ATOM 1260 C CA . PHE A 1 159 ? -1.287 -8.520 17.601 1.00 91.88 159 PHE A CA 1
ATOM 1261 C C . PHE A 1 159 ? -1.821 -9.149 16.306 1.00 91.88 159 PHE A C 1
ATOM 1263 O O . PHE A 1 159 ? -1.119 -9.932 15.679 1.00 91.88 159 PHE A O 1
ATOM 1270 N N . ALA A 1 160 ? -3.047 -8.810 15.897 1.00 91.69 160 ALA A N 1
ATOM 1271 C CA . ALA A 1 160 ? -3.622 -9.300 14.645 1.00 91.69 160 ALA A CA 1
ATOM 1272 C C . ALA A 1 160 ? -2.876 -8.766 13.411 1.00 91.69 160 ALA A C 1
ATOM 1274 O O . ALA A 1 160 ? -2.689 -9.511 12.456 1.00 91.69 160 ALA A O 1
ATOM 1275 N N . ASP A 1 161 ? -2.433 -7.507 13.459 1.00 91.81 161 ASP A N 1
ATOM 1276 C CA . ASP A 1 161 ? -1.588 -6.872 12.444 1.00 91.81 161 ASP A CA 1
ATOM 1277 C C . ASP A 1 161 ? -0.253 -7.616 12.293 1.00 91.81 161 ASP A C 1
ATOM 1279 O O . ASP A 1 161 ? 0.019 -8.168 11.227 1.00 91.81 161 ASP A O 1
ATOM 1283 N N . LEU A 1 162 ? 0.486 -7.769 13.400 1.00 90.94 162 LEU A N 1
ATOM 1284 C CA . LEU A 1 162 ? 1.753 -8.510 13.473 1.00 90.94 162 LEU A CA 1
ATOM 1285 C C . LEU A 1 162 ? 1.654 -9.984 13.083 1.00 90.94 162 LEU A C 1
ATOM 1287 O O . LEU A 1 162 ? 2.649 -10.558 12.672 1.00 90.94 162 LEU A O 1
ATOM 1291 N N . PHE A 1 163 ? 0.510 -10.629 13.305 1.00 92.62 163 PHE A N 1
ATOM 1292 C CA . PHE A 1 163 ? 0.333 -12.033 12.938 1.00 92.62 163 PHE A CA 1
ATOM 1293 C C . PHE A 1 163 ? 0.049 -12.209 11.441 1.00 92.62 163 PHE A C 1
ATOM 1295 O O . PHE A 1 163 ? 0.262 -13.292 10.903 1.00 92.62 163 PHE A O 1
ATOM 1302 N N . GLY A 1 164 ? -0.490 -11.176 10.786 1.00 86.44 164 GLY A N 1
ATOM 1303 C CA . GLY A 1 164 ? -0.718 -11.181 9.343 1.00 86.44 164 GLY A CA 1
ATOM 1304 C C . GLY A 1 164 ? 0.498 -10.731 8.531 1.00 86.44 164 GLY A C 1
ATOM 1305 O O . GLY A 1 164 ? 0.641 -11.186 7.398 1.00 86.44 164 GLY A O 1
ATOM 1306 N N . ALA A 1 165 ? 1.338 -9.856 9.091 1.00 84.88 165 ALA A N 1
ATOM 1307 C CA . ALA A 1 165 ? 2.633 -9.451 8.533 1.00 84.88 165 ALA A CA 1
ATOM 1308 C C . ALA A 1 165 ? 3.735 -10.499 8.788 1.00 84.88 165 ALA A C 1
ATOM 1310 O O . ALA A 1 165 ? 4.722 -10.497 8.023 1.00 84.88 165 ALA A O 1
#

Radius of gyration: 18.56 Å; chains: 1; bounding box: 47×28×51 Å